Protein AF-E4Y2U8-F1 (afdb_monomer_lite)

Secondary structure (DSSP, 8-state):
----PPP--TT--EEEEEE-SSEEEEEEEEE---S-SEEEEEEEEETTTS-HHHHHHHTSTTEEEEEEE---TT--S---EEEEEEEEEEE--TTS-GGG-EEEEEEEEE-SSS--SS-TTEEEEEEEEEETT--TT--HHHHHHHHHT-EEEEE--BTTB-TTS-HHHHTTTT-----

Organism: Oikopleura dioica (NCBI:txid34765)

Foldseek 3Di:
DPPPDDDQPPLFQWAWDDDDQFKTKIKGKDFQQQPAQKWKKKWKFFCLQAPPLLQVLCVDPQKDKDKAADDDPPDPDDGKDKAWDPDKDWDDDPPDDNRGTIIMTIIMIRHPHSDDPVPNTIGMIMMMIGRPVGSPPDDPVSNVSRVRRIDMDMGHDDVQDDRPDDCVPRPVVPDPPDD

Sequence (179 aa):
MLYSEPSFGNRQMVKMKYMGSKSVMVQVATKAVRDALVYQQYWVISKNVCTAPGLLLFRDPGFSMSVLESREKGYTGEITNYNALNTMYYRNRKDEASKHRSITFGFTVDKVNPDTTANTKRDQYMAHLRFDQGFGDITMDQLWACIQGAKPVSILPSPGVSMDCDYSECIGEFVTVGW

pLDDT: mean 72.04, std 16.2, range [23.77, 93.0]

Radius of gyration: 16.5 Å; chains: 1; bounding box: 37×45×36 Å

Structure (mmCIF, N/CA/C/O backbone):
data_AF-E4Y2U8-F1
#
_entry.id   AF-E4Y2U8-F1
#
loop_
_atom_site.group_PDB
_atom_site.id
_atom_site.type_symbol
_atom_site.label_atom_id
_atom_site.label_alt_id
_atom_site.label_comp_id
_atom_site.label_asym_id
_atom_site.label_entity_id
_atom_site.label_seq_id
_atom_site.pdbx_PDB_ins_code
_atom_site.Cartn_x
_atom_site.Cartn_y
_atom_site.Cartn_z
_atom_site.occupancy
_atom_site.B_iso_or_equiv
_atom_site.auth_seq_id
_atom_site.auth_comp_id
_atom_site.auth_asym_id
_atom_site.auth_atom_id
_atom_site.pdbx_PDB_model_num
ATOM 1 N N . MET A 1 1 ? -13.615 23.420 -15.442 1.00 23.77 1 MET A N 1
ATOM 2 C CA . MET A 1 1 ? -14.662 22.390 -15.607 1.00 23.77 1 MET A CA 1
ATOM 3 C C . MET A 1 1 ? -14.423 21.333 -14.539 1.00 23.77 1 MET A C 1
ATOM 5 O O . MET A 1 1 ? -13.448 20.600 -14.633 1.00 23.77 1 MET A O 1
ATOM 9 N N . LEU A 1 2 ? -15.212 21.355 -13.461 1.00 26.28 2 LEU A N 1
ATOM 10 C CA . LEU A 1 2 ? -15.169 20.343 -12.403 1.00 26.28 2 LEU A CA 1
ATOM 11 C C . LEU A 1 2 ? -15.814 19.080 -12.973 1.00 26.28 2 LEU A C 1
ATOM 13 O O . LEU A 1 2 ? -17.036 18.998 -13.062 1.00 26.28 2 LEU A O 1
ATOM 17 N N . TYR A 1 3 ? -14.994 18.142 -13.442 1.00 26.92 3 TYR A N 1
ATOM 18 C CA . TYR A 1 3 ? -15.481 16.819 -13.807 1.00 26.92 3 TYR A CA 1
ATOM 19 C C . TYR A 1 3 ? -16.091 16.188 -12.555 1.00 26.92 3 TYR A C 1
ATOM 21 O O . TYR A 1 3 ? -15.415 16.046 -11.537 1.00 26.92 3 TYR A O 1
ATOM 29 N N . SER A 1 4 ? -17.379 15.853 -12.628 1.00 29.66 4 SER A N 1
ATOM 30 C CA . SER A 1 4 ? -18.070 15.038 -11.634 1.00 29.66 4 SER A CA 1
ATOM 31 C C . SER A 1 4 ? -17.275 13.747 -11.445 1.00 29.66 4 SER A C 1
ATOM 33 O O . SER A 1 4 ? -17.268 12.884 -12.325 1.00 29.66 4 SER A O 1
ATOM 35 N N . GLU A 1 5 ? -16.533 13.647 -10.345 1.00 32.72 5 GLU A N 1
ATOM 36 C CA . GLU A 1 5 ? -15.671 12.499 -10.106 1.00 32.72 5 GLU A CA 1
ATOM 37 C C . GLU A 1 5 ? -16.535 11.249 -9.862 1.00 32.72 5 GLU A C 1
ATOM 39 O O . GLU A 1 5 ? -17.345 11.254 -8.931 1.00 32.72 5 GLU A O 1
ATOM 44 N N . PRO A 1 6 ? -16.361 10.157 -10.628 1.00 33.00 6 PRO A N 1
ATOM 45 C CA . PRO A 1 6 ? -17.107 8.934 -10.387 1.00 33.00 6 PRO A CA 1
ATOM 46 C C . PRO A 1 6 ? -16.784 8.378 -8.992 1.00 33.00 6 PRO A C 1
ATOM 48 O O . PRO A 1 6 ? -15.643 8.421 -8.505 1.00 33.00 6 PRO A O 1
ATOM 51 N N . SER A 1 7 ? -17.830 7.883 -8.335 1.00 38.34 7 SER A N 1
ATOM 52 C CA . SER A 1 7 ? -17.761 7.079 -7.120 1.00 38.34 7 SER A CA 1
ATOM 53 C C . SER A 1 7 ? -16.933 5.809 -7.369 1.00 38.34 7 SER A C 1
ATOM 55 O O . SER A 1 7 ? -16.858 5.321 -8.496 1.00 38.34 7 SER A O 1
ATOM 57 N N . PHE A 1 8 ? -16.280 5.273 -6.328 1.00 42.44 8 PHE A N 1
ATOM 58 C CA . PHE A 1 8 ? -15.518 4.019 -6.415 1.00 42.44 8 PHE A CA 1
ATOM 59 C C . PHE A 1 8 ? -16.388 2.900 -7.010 1.00 42.44 8 PHE A C 1
ATOM 61 O O . PHE A 1 8 ? -17.258 2.355 -6.326 1.00 42.44 8 PHE A O 1
ATOM 68 N N . GLY A 1 9 ? -16.151 2.533 -8.272 1.00 41.22 9 GLY A N 1
ATOM 69 C CA . GLY A 1 9 ? -16.835 1.404 -8.898 1.00 41.22 9 GLY A CA 1
ATOM 70 C C . GLY A 1 9 ? -16.528 0.095 -8.163 1.00 41.22 9 GLY A C 1
ATOM 71 O O . GLY A 1 9 ? -15.502 -0.038 -7.502 1.00 41.22 9 GLY A O 1
ATOM 72 N N . ASN A 1 10 ? -17.380 -0.922 -8.306 1.00 44.44 10 ASN A N 1
ATOM 73 C CA . ASN A 1 10 ? -17.191 -2.237 -7.662 1.00 44.44 10 ASN A CA 1
ATOM 74 C C . ASN A 1 10 ? -15.903 -2.983 -8.072 1.00 44.44 10 ASN A C 1
ATOM 76 O O . ASN A 1 10 ? -15.612 -4.033 -7.511 1.00 44.44 10 ASN A O 1
ATOM 80 N N . ARG A 1 11 ? -15.140 -2.453 -9.037 1.00 51.50 11 ARG A N 1
ATOM 81 C CA . ARG A 1 11 ? -13.873 -3.012 -9.534 1.00 51.50 11 ARG A CA 1
ATOM 82 C C . ARG A 1 11 ? -12.654 -2.120 -9.284 1.00 51.50 11 ARG A C 1
ATOM 84 O O . ARG A 1 11 ? -11.543 -2.555 -9.551 1.00 51.50 11 ARG A O 1
ATOM 91 N N . GLN A 1 12 ? -12.840 -0.887 -8.812 1.00 62.81 12 GLN A N 1
ATOM 92 C CA . GLN A 1 12 ? -11.746 0.057 -8.587 1.00 62.81 12 GLN A CA 1
ATOM 93 C C . GLN A 1 12 ? -11.613 0.306 -7.088 1.00 62.81 12 GLN A C 1
ATOM 95 O O . GLN A 1 12 ? -12.503 0.881 -6.469 1.00 62.81 12 GLN A O 1
ATOM 100 N N . MET A 1 13 ? -10.505 -0.169 -6.517 1.00 75.38 13 MET A N 1
ATOM 101 C CA . MET A 1 13 ? -10.175 -0.038 -5.091 1.00 75.38 13 MET A CA 1
ATOM 102 C C . MET A 1 13 ? -9.253 1.154 -4.823 1.00 75.38 13 MET A C 1
ATOM 104 O O . MET A 1 13 ? -9.079 1.548 -3.678 1.00 75.38 13 MET A O 1
ATOM 108 N N . VAL A 1 14 ? -8.679 1.744 -5.874 1.00 80.88 14 VAL A N 1
ATOM 109 C CA . VAL A 1 14 ? -7.708 2.837 -5.791 1.00 80.88 14 VAL A CA 1
ATOM 110 C C . VAL A 1 14 ? -8.119 3.948 -6.752 1.00 80.88 14 VAL A C 1
ATOM 112 O O . VAL A 1 14 ? -8.468 3.689 -7.905 1.00 80.88 14 VAL A O 1
ATOM 115 N N . LYS A 1 15 ? -8.071 5.191 -6.277 1.00 84.06 15 LYS A N 1
ATOM 116 C CA . LYS A 1 15 ? -8.395 6.405 -7.027 1.00 84.06 15 LYS A CA 1
ATOM 117 C C . LYS A 1 15 ? -7.256 7.407 -6.901 1.00 84.06 15 LYS A C 1
ATOM 119 O O . LYS A 1 15 ? -6.881 7.777 -5.793 1.00 84.06 15 LYS A O 1
ATOM 124 N N . MET A 1 16 ? -6.723 7.869 -8.029 1.00 87.38 16 MET A N 1
ATOM 125 C CA . MET A 1 16 ? -5.675 8.887 -8.035 1.00 87.38 16 MET A CA 1
ATOM 126 C C . MET A 1 16 ? -6.247 10.218 -7.555 1.00 87.38 16 MET A C 1
ATOM 128 O O . MET A 1 16 ? -7.321 10.629 -7.995 1.00 87.38 16 MET A O 1
ATOM 132 N N . LYS A 1 17 ? -5.534 10.882 -6.648 1.00 88.75 17 LYS A N 1
ATOM 133 C CA . LYS A 1 17 ? -5.865 12.226 -6.161 1.00 88.75 17 LYS A CA 1
ATOM 134 C C . LYS A 1 17 ? -4.815 13.245 -6.567 1.00 88.75 17 LYS A C 1
ATOM 136 O O . LYS A 1 17 ? -5.157 14.380 -6.875 1.00 88.75 17 LYS A O 1
ATOM 141 N N . TYR A 1 18 ? -3.559 12.823 -6.622 1.00 88.81 18 TYR A N 1
ATOM 142 C CA . TYR A 1 18 ? -2.460 13.636 -7.112 1.00 88.81 18 TYR A CA 1
ATOM 143 C C . TYR A 1 18 ? -1.344 12.744 -7.651 1.00 88.81 18 TYR A C 1
ATOM 145 O O . TYR A 1 18 ? -1.100 11.661 -7.120 1.00 88.81 18 TYR A O 1
ATOM 153 N N . MET A 1 19 ? -0.649 13.220 -8.680 1.00 87.31 19 MET A N 1
ATOM 154 C CA . MET A 1 19 ? 0.557 12.594 -9.205 1.00 87.31 19 MET A CA 1
ATOM 155 C C . MET A 1 19 ? 1.528 13.690 -9.638 1.00 87.31 19 MET A C 1
ATOM 157 O O . MET A 1 19 ? 1.249 14.453 -10.560 1.00 87.31 19 MET A O 1
ATOM 161 N N . GLY A 1 20 ? 2.644 13.788 -8.923 1.00 87.81 20 GLY A N 1
ATOM 162 C CA . GLY A 1 20 ? 3.775 14.655 -9.231 1.00 87.81 20 GLY A CA 1
ATOM 163 C C . GLY A 1 20 ? 4.976 13.843 -9.708 1.00 87.81 20 GLY A C 1
ATOM 164 O O . GLY A 1 20 ? 4.884 12.637 -9.875 1.00 87.81 20 GLY A O 1
ATOM 165 N N . SER A 1 21 ? 6.130 14.487 -9.883 1.00 86.62 21 SER A N 1
ATOM 166 C CA . SER A 1 21 ? 7.360 13.848 -10.391 1.00 86.62 21 SER A CA 1
ATOM 167 C C . SER A 1 21 ? 8.069 12.907 -9.407 1.00 86.62 21 SER A C 1
ATOM 169 O O . SER A 1 21 ? 8.969 12.172 -9.807 1.00 86.62 21 SER A O 1
ATOM 171 N N . LYS A 1 22 ? 7.702 12.956 -8.121 1.00 91.62 22 LYS A N 1
ATOM 172 C CA . LYS A 1 22 ? 8.301 12.157 -7.034 1.00 91.62 22 LYS A CA 1
ATOM 173 C C . LYS A 1 22 ? 7.283 11.638 -6.024 1.00 91.62 22 LYS A C 1
ATOM 175 O O . LYS A 1 22 ? 7.652 11.017 -5.031 1.00 91.62 22 LYS A O 1
ATOM 180 N N . SER A 1 23 ? 6.006 11.940 -6.220 1.00 92.31 23 SER A N 1
ATOM 181 C CA . SER A 1 23 ? 4.975 11.576 -5.261 1.00 92.31 23 SER A CA 1
ATOM 182 C C . SER A 1 23 ? 3.654 11.285 -5.936 1.00 92.31 23 SER A C 1
ATOM 184 O O . SER A 1 23 ? 3.265 11.938 -6.904 1.00 92.31 23 SER A O 1
ATOM 186 N N . VAL A 1 24 ? 2.950 10.305 -5.389 1.00 92.25 24 VAL A N 1
ATOM 187 C CA . VAL A 1 24 ? 1.605 9.930 -5.797 1.00 92.25 24 VAL A CA 1
ATOM 188 C C . VAL A 1 24 ? 0.738 9.908 -4.553 1.00 92.25 24 VAL A C 1
ATOM 190 O O . VAL A 1 24 ? 1.099 9.312 -3.543 1.00 92.25 24 VAL A O 1
ATOM 193 N N . MET A 1 25 ? -0.413 10.562 -4.617 1.00 91.50 25 MET A N 1
ATOM 194 C CA . MET A 1 25 ? -1.426 10.481 -3.578 1.00 91.50 25 MET A CA 1
ATOM 195 C C . MET A 1 25 ? -2.659 9.797 -4.143 1.00 91.50 25 MET A C 1
ATOM 197 O O . MET A 1 25 ? -3.190 10.189 -5.188 1.00 91.50 25 MET A O 1
ATOM 201 N N . VAL A 1 26 ? -3.128 8.782 -3.434 1.00 89.50 26 VAL A N 1
ATOM 202 C CA . VAL A 1 26 ? -4.262 7.963 -3.842 1.00 89.50 26 VAL A CA 1
ATOM 203 C C . VAL A 1 26 ? -5.241 7.813 -2.697 1.00 89.50 26 VAL A C 1
ATOM 205 O O . VAL A 1 26 ? -4.851 7.688 -1.543 1.00 89.50 26 VAL A O 1
ATOM 208 N N . GLN A 1 27 ? -6.524 7.812 -3.024 1.00 85.81 27 GLN A N 1
ATOM 209 C CA . GLN A 1 27 ? -7.571 7.379 -2.116 1.00 85.81 27 GLN A CA 1
ATOM 210 C C . GLN A 1 27 ? -7.817 5.894 -2.354 1.00 85.81 27 GLN A C 1
ATOM 212 O O . GLN A 1 27 ? -7.978 5.467 -3.499 1.00 85.81 27 GLN A O 1
ATOM 217 N N . VAL A 1 28 ? -7.852 5.109 -1.288 1.00 81.38 28 VAL A N 1
ATOM 218 C CA . VAL A 1 28 ? -7.981 3.656 -1.354 1.00 81.38 28 VAL A CA 1
ATOM 219 C C . VAL A 1 28 ? -9.178 3.229 -0.535 1.00 81.38 28 VAL A C 1
ATOM 221 O O . VAL A 1 28 ? -9.408 3.732 0.561 1.00 81.38 28 VAL A O 1
ATOM 224 N N . ALA A 1 29 ? -9.954 2.317 -1.103 1.00 77.81 29 ALA A N 1
ATOM 225 C CA . ALA A 1 29 ? -11.101 1.706 -0.470 1.00 77.81 29 ALA A CA 1
ATOM 226 C C . ALA A 1 29 ? -10.836 0.211 -0.323 1.00 77.81 29 ALA A C 1
ATOM 228 O O . ALA A 1 29 ? -10.500 -0.453 -1.301 1.00 77.81 29 ALA A O 1
ATOM 229 N N . THR A 1 30 ? -11.013 -0.332 0.876 1.00 73.88 30 THR A N 1
ATOM 230 C CA . THR A 1 30 ? -10.831 -1.761 1.163 1.00 73.88 30 THR A CA 1
ATOM 231 C C . THR A 1 30 ? -12.075 -2.339 1.804 1.00 73.88 30 THR A C 1
ATOM 233 O O . THR A 1 30 ? -13.000 -1.602 2.134 1.00 73.88 30 THR A O 1
ATOM 236 N N . LYS A 1 31 ? -12.159 -3.665 1.951 1.00 72.56 31 LYS A N 1
ATOM 237 C CA . LYS A 1 31 ? -13.255 -4.261 2.726 1.00 72.56 31 LYS A CA 1
ATOM 238 C C . LYS A 1 31 ? -13.190 -3.717 4.158 1.00 72.56 31 LYS A C 1
ATOM 240 O O . LYS A 1 31 ? -12.093 -3.641 4.705 1.00 72.56 31 LYS A O 1
ATOM 245 N N . ALA A 1 32 ? -14.334 -3.328 4.722 1.00 71.00 32 ALA A N 1
ATOM 246 C CA . ALA A 1 32 ? -14.388 -2.840 6.098 1.00 71.00 32 ALA A CA 1
ATOM 247 C C . ALA A 1 32 ? -13.960 -3.935 7.083 1.00 71.00 32 ALA A C 1
ATOM 249 O O . ALA A 1 32 ? -14.463 -5.064 7.016 1.00 71.00 32 ALA A O 1
ATOM 250 N N . VAL A 1 33 ? -13.061 -3.584 7.999 1.00 71.44 33 VAL A N 1
ATOM 251 C CA . VAL A 1 33 ? -12.695 -4.407 9.1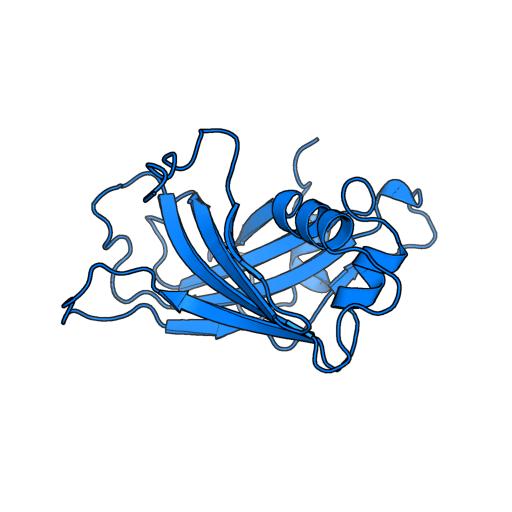54 1.00 71.44 33 VAL A CA 1
ATOM 252 C C . VAL A 1 33 ? -13.587 -4.005 10.324 1.00 71.44 33 VAL A C 1
ATOM 254 O O . VAL A 1 33 ? -13.372 -2.959 10.927 1.00 71.44 33 VAL A O 1
ATOM 257 N N . ARG A 1 34 ? -14.617 -4.815 10.602 1.00 67.94 34 ARG A N 1
ATOM 258 C CA . ARG A 1 34 ? -15.676 -4.489 11.576 1.00 67.94 34 ARG A CA 1
ATOM 259 C C . ARG A 1 34 ? -15.404 -4.994 12.989 1.00 67.94 34 ARG A C 1
ATOM 261 O O . ARG A 1 34 ? -15.819 -4.358 13.947 1.00 67.94 34 ARG A O 1
ATOM 268 N N . ASP A 1 35 ? -14.721 -6.127 13.101 1.00 71.19 35 ASP A N 1
ATOM 269 C CA . ASP A 1 35 ? -14.617 -6.870 14.363 1.00 71.19 35 ASP A CA 1
ATOM 270 C C . ASP A 1 35 ? -13.233 -6.727 15.019 1.00 71.19 35 ASP A C 1
ATOM 272 O O . ASP A 1 35 ? -12.933 -7.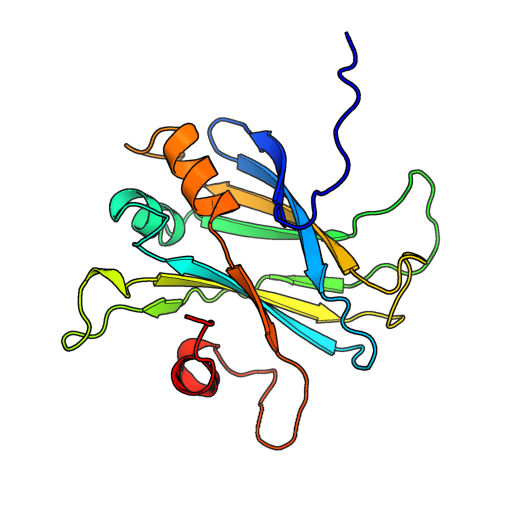409 15.995 1.00 71.19 35 ASP A O 1
ATOM 276 N N . ALA A 1 36 ? -12.372 -5.852 14.484 1.00 71.75 36 ALA A N 1
ATOM 277 C CA . ALA A 1 36 ? -11.033 -5.610 15.009 1.00 71.75 36 ALA A CA 1
ATOM 278 C C . ALA A 1 36 ? -10.689 -4.116 14.987 1.00 71.75 36 ALA A C 1
ATOM 280 O O . ALA A 1 36 ? -10.780 -3.460 13.948 1.00 71.75 36 ALA A O 1
ATOM 281 N N . LEU A 1 37 ? -10.266 -3.599 16.142 1.00 75.94 37 LEU A N 1
ATOM 282 C CA . LEU A 1 37 ? -9.735 -2.240 16.281 1.00 75.94 37 LEU A CA 1
ATOM 283 C C . LEU A 1 37 ? -8.289 -2.149 15.789 1.00 75.94 37 LEU A C 1
ATOM 285 O O . LEU A 1 37 ? -7.904 -1.149 15.192 1.00 75.94 37 LEU A O 1
ATOM 289 N N . VAL A 1 38 ? -7.524 -3.227 15.968 1.00 79.00 38 VAL A N 1
ATOM 290 C CA . VAL A 1 38 ? -6.132 -3.325 15.532 1.00 79.00 38 VAL A CA 1
ATOM 291 C C . VAL A 1 38 ? -6.017 -4.367 14.429 1.00 79.00 38 VAL A C 1
ATOM 293 O O . VAL A 1 38 ? -6.453 -5.505 14.601 1.00 79.00 38 VAL A O 1
ATOM 296 N N . TYR A 1 39 ? -5.440 -3.994 13.290 1.00 77.69 39 TYR A N 1
ATOM 297 C CA . TYR A 1 39 ? -5.168 -4.910 12.181 1.00 77.69 39 TYR A CA 1
ATOM 298 C C . TYR A 1 39 ? -3.989 -4.425 11.332 1.00 77.69 39 TYR A C 1
ATOM 300 O O . TYR A 1 39 ? -3.527 -3.294 11.457 1.00 77.69 39 TYR A O 1
ATOM 308 N N . GLN A 1 40 ? -3.494 -5.284 10.446 1.00 79.56 40 GLN A N 1
ATOM 309 C CA . GLN A 1 40 ? -2.478 -4.925 9.458 1.00 79.56 40 GLN A CA 1
ATOM 310 C C . GLN A 1 40 ? -3.091 -4.887 8.065 1.00 79.56 40 GLN A C 1
ATOM 312 O O . GLN A 1 40 ? -3.976 -5.681 7.731 1.00 79.56 40 GLN A O 1
ATOM 317 N N . GLN A 1 41 ? -2.584 -3.993 7.225 1.00 79.75 41 GLN A N 1
ATOM 318 C CA . GLN A 1 41 ? -2.989 -3.886 5.837 1.00 79.75 41 GLN A CA 1
ATOM 319 C C . GLN A 1 41 ? -1.779 -3.835 4.914 1.00 79.75 41 GLN A C 1
ATOM 321 O O . GLN A 1 41 ? -0.844 -3.071 5.132 1.00 79.75 41 GLN A O 1
ATOM 326 N N . TYR A 1 42 ? -1.821 -4.639 3.858 1.00 80.31 42 TYR A N 1
ATOM 327 C CA . TYR A 1 42 ? -0.733 -4.806 2.906 1.00 80.31 42 TYR A CA 1
ATOM 328 C C . TYR A 1 42 ? -1.198 -4.566 1.480 1.00 80.31 42 TYR A C 1
ATOM 330 O O . TYR A 1 42 ? -2.320 -4.901 1.102 1.00 80.31 42 TYR A O 1
ATOM 338 N N . TRP A 1 43 ? -0.301 -4.016 0.676 1.00 83.94 43 TRP A N 1
ATOM 339 C CA . TRP A 1 43 ? -0.445 -3.845 -0.757 1.00 83.94 43 TRP A CA 1
ATOM 340 C C . TRP A 1 43 ? 0.414 -4.877 -1.449 1.00 83.94 43 TRP A C 1
ATOM 342 O O . TRP A 1 43 ? 1.634 -4.814 -1.356 1.00 83.94 43 TRP A O 1
ATOM 352 N N . VAL A 1 44 ? -0.216 -5.813 -2.155 1.00 82.12 44 VAL A N 1
ATOM 353 C CA . VAL A 1 44 ? 0.505 -6.809 -2.947 1.00 82.12 44 VAL A CA 1
ATOM 354 C C . VAL A 1 44 ? 0.490 -6.375 -4.406 1.00 82.12 44 VAL A C 1
ATOM 356 O O . VAL A 1 44 ? -0.562 -6.364 -5.049 1.00 82.12 44 VAL A O 1
ATOM 359 N N . ILE A 1 45 ? 1.662 -6.039 -4.941 1.00 85.19 45 ILE A N 1
ATOM 360 C CA . ILE A 1 45 ? 1.851 -5.661 -6.344 1.00 85.19 45 ILE A CA 1
ATOM 361 C C . ILE A 1 45 ? 2.603 -6.790 -7.041 1.00 85.19 45 ILE A C 1
ATOM 363 O O . ILE A 1 45 ? 3.748 -7.085 -6.709 1.00 85.19 45 ILE A O 1
ATOM 367 N N . SER A 1 46 ? 1.958 -7.442 -8.008 1.00 80.88 46 SER A N 1
ATOM 368 C CA . SER A 1 46 ? 2.535 -8.589 -8.724 1.00 80.88 46 SER A CA 1
ATOM 369 C C . SER A 1 46 ? 3.134 -8.200 -10.074 1.00 80.88 46 SER A C 1
ATOM 371 O O . SER A 1 46 ? 2.679 -7.251 -10.716 1.00 80.88 46 SER A O 1
ATOM 373 N N . LYS A 1 47 ? 4.088 -9.004 -10.559 1.00 78.25 47 LYS A N 1
ATOM 374 C CA . LYS A 1 47 ? 4.714 -8.836 -11.877 1.00 78.25 47 LYS A CA 1
ATOM 375 C C . LYS A 1 47 ? 3.714 -8.950 -13.037 1.00 78.25 47 LYS A C 1
ATOM 377 O O . LYS A 1 47 ? 3.961 -8.455 -14.131 1.00 78.25 47 LYS A O 1
ATOM 382 N N . ASN A 1 48 ? 2.582 -9.618 -12.809 1.00 75.50 48 ASN A N 1
ATOM 383 C CA . ASN A 1 48 ? 1.521 -9.742 -13.810 1.00 75.50 48 ASN A CA 1
ATOM 384 C C . ASN A 1 48 ? 0.867 -8.402 -14.148 1.00 75.50 48 ASN A C 1
ATOM 386 O O . ASN A 1 48 ? 0.359 -8.247 -15.252 1.00 75.50 48 ASN A O 1
ATOM 390 N N . VAL A 1 49 ? 0.863 -7.459 -13.202 1.00 76.19 49 VAL A N 1
ATOM 391 C CA . VAL A 1 49 ? 0.225 -6.145 -13.374 1.00 76.19 49 VAL A CA 1
ATOM 392 C C . VAL A 1 49 ? 1.254 -5.014 -13.394 1.00 76.19 49 VAL A C 1
ATOM 394 O O . VAL A 1 49 ? 1.032 -3.985 -14.020 1.00 76.19 49 VAL A O 1
ATOM 397 N N . CYS A 1 50 ? 2.408 -5.225 -12.761 1.00 82.69 50 CYS A N 1
ATOM 398 C CA . CYS A 1 50 ? 3.509 -4.278 -12.705 1.00 82.69 50 CYS A CA 1
ATOM 399 C C . CYS A 1 50 ? 4.748 -4.866 -13.381 1.00 82.69 50 CYS A C 1
ATOM 401 O O . CYS A 1 50 ? 5.176 -5.969 -13.055 1.00 82.69 50 CYS A O 1
ATOM 403 N N . THR A 1 51 ? 5.361 -4.150 -14.321 1.00 82.12 51 THR A N 1
ATOM 404 C CA . THR A 1 51 ? 6.575 -4.645 -14.988 1.00 82.12 51 THR A CA 1
ATOM 405 C C . THR A 1 51 ? 7.720 -4.833 -13.982 1.00 82.12 51 THR A C 1
ATOM 407 O O . THR A 1 51 ? 7.702 -4.285 -12.881 1.00 82.12 51 THR A O 1
ATOM 410 N N . ALA A 1 52 ? 8.752 -5.605 -14.344 1.00 81.00 52 ALA A N 1
ATOM 411 C CA . ALA A 1 52 ? 9.904 -5.790 -13.458 1.00 81.00 52 ALA A CA 1
ATOM 412 C C . ALA A 1 52 ? 10.575 -4.456 -13.045 1.00 81.00 52 ALA A C 1
ATOM 414 O O . ALA A 1 52 ? 10.827 -4.305 -11.851 1.00 81.00 52 ALA A O 1
ATOM 415 N N . PRO A 1 53 ? 10.790 -3.474 -13.948 1.00 83.94 53 PRO A N 1
ATOM 416 C CA . PRO A 1 53 ? 11.241 -2.136 -13.555 1.00 83.94 53 PRO A CA 1
ATOM 417 C C . PRO A 1 53 ? 10.295 -1.437 -12.570 1.00 83.94 53 PRO A C 1
ATOM 419 O O . PRO A 1 53 ? 10.754 -0.844 -11.600 1.00 83.94 53 PRO A O 1
ATOM 422 N N . GLY A 1 54 ? 8.978 -1.573 -12.757 1.00 86.50 54 GLY A N 1
ATOM 423 C CA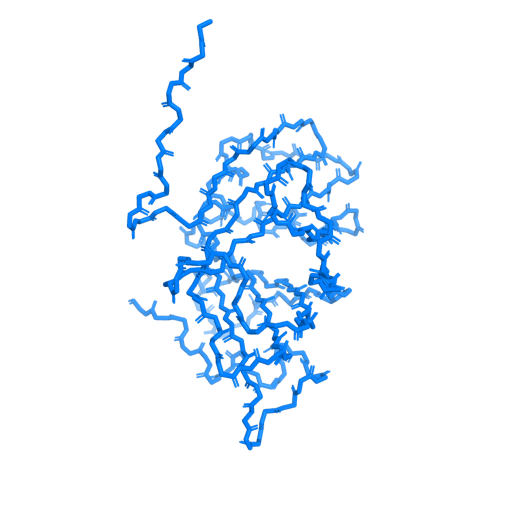 . GLY A 1 54 ? 7.994 -1.017 -11.829 1.00 86.50 54 GLY A CA 1
ATOM 424 C C . GLY A 1 54 ? 8.080 -1.635 -10.433 1.00 86.50 54 GLY A C 1
ATOM 425 O O . GLY A 1 54 ? 8.052 -0.914 -9.444 1.00 86.50 54 GLY A O 1
ATOM 426 N N . LEU A 1 55 ? 8.266 -2.956 -10.328 1.00 85.12 55 LEU A N 1
ATOM 427 C CA . LEU A 1 55 ? 8.477 -3.613 -9.033 1.00 85.12 55 LEU A CA 1
ATOM 428 C C . LEU A 1 55 ? 9.772 -3.153 -8.353 1.00 85.12 55 LEU A C 1
ATOM 430 O O . LEU A 1 55 ? 9.807 -3.040 -7.130 1.00 85.12 55 LEU A O 1
ATOM 434 N N . LEU A 1 56 ? 10.833 -2.911 -9.130 1.00 85.50 56 LEU A N 1
ATOM 435 C CA . LEU A 1 56 ? 12.106 -2.417 -8.604 1.00 85.50 56 LEU A CA 1
ATOM 436 C C . LEU A 1 56 ? 11.995 -0.993 -8.066 1.00 85.50 56 LEU A C 1
ATOM 438 O O . LEU A 1 56 ? 12.651 -0.703 -7.073 1.00 85.50 56 LEU A O 1
ATOM 442 N N . LEU A 1 57 ? 11.142 -0.147 -8.651 1.00 88.88 57 LEU A N 1
ATOM 443 C CA . LEU A 1 57 ? 10.924 1.211 -8.156 1.00 88.88 57 LEU A CA 1
ATOM 444 C C . LEU A 1 57 ? 10.461 1.216 -6.694 1.00 88.88 57 LEU A C 1
ATOM 446 O O . LEU A 1 57 ? 10.942 2.005 -5.890 1.00 88.88 57 LEU A O 1
ATOM 450 N N . PHE A 1 58 ? 9.560 0.307 -6.328 1.00 88.06 58 PHE A N 1
ATOM 451 C CA . PHE A 1 58 ? 9.112 0.191 -4.944 1.00 88.06 58 PHE A CA 1
ATOM 452 C C . PHE A 1 58 ? 10.214 -0.351 -4.019 1.00 88.06 58 PHE A C 1
ATOM 454 O O . PHE A 1 58 ? 10.142 -0.141 -2.825 1.00 88.06 58 PHE A O 1
ATOM 461 N N . ARG A 1 59 ? 11.260 -1.012 -4.530 1.00 85.19 59 ARG A N 1
ATOM 462 C CA . ARG A 1 59 ? 12.402 -1.464 -3.709 1.00 85.19 59 ARG A CA 1
ATOM 463 C C . ARG A 1 59 ? 13.453 -0.380 -3.481 1.00 85.19 59 ARG A C 1
ATOM 465 O O . ARG A 1 59 ? 14.446 -0.658 -2.808 1.00 85.19 59 ARG A O 1
ATOM 472 N N . ASP A 1 60 ? 13.293 0.790 -4.092 1.00 85.50 60 ASP A N 1
ATOM 473 C CA . ASP A 1 60 ? 14.249 1.878 -3.948 1.00 85.50 60 ASP A CA 1
ATOM 474 C C . ASP A 1 60 ? 14.326 2.326 -2.476 1.00 85.50 60 ASP A C 1
ATOM 476 O O . ASP A 1 60 ? 13.284 2.493 -1.844 1.00 85.50 60 ASP A O 1
ATOM 480 N N . PRO A 1 61 ? 15.522 2.554 -1.903 1.00 84.62 61 PRO A N 1
ATOM 481 C CA . PRO A 1 61 ? 15.649 3.052 -0.531 1.00 84.62 61 PRO A CA 1
ATOM 482 C C . PRO A 1 61 ? 14.976 4.412 -0.289 1.00 84.62 61 PRO A C 1
ATOM 484 O O . PRO A 1 61 ? 14.691 4.758 0.853 1.00 84.62 61 PRO A O 1
ATOM 487 N N . GLY A 1 62 ? 14.741 5.192 -1.347 1.00 87.75 62 GLY A N 1
ATOM 488 C CA . GLY A 1 62 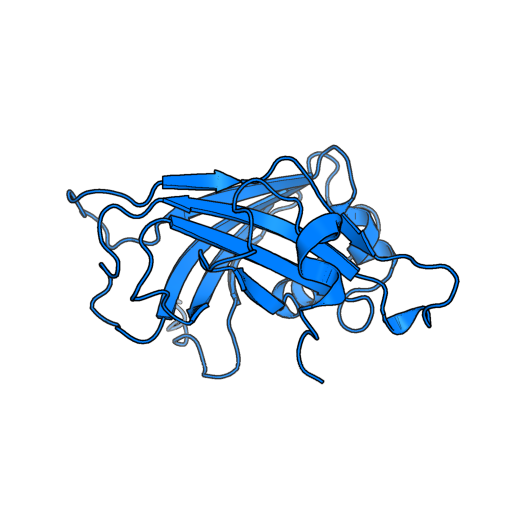? 13.990 6.443 -1.321 1.00 87.75 62 GLY A CA 1
ATOM 489 C C . GLY A 1 62 ? 12.478 6.270 -1.483 1.00 87.75 62 GLY A C 1
ATOM 490 O O . GLY A 1 62 ? 11.766 7.276 -1.569 1.00 87.75 62 GLY A O 1
ATOM 491 N N . PHE A 1 63 ? 11.970 5.035 -1.563 1.00 90.19 63 PHE A N 1
ATOM 492 C CA . PHE A 1 63 ? 10.540 4.763 -1.511 1.00 90.19 63 PHE A CA 1
ATOM 493 C C . PHE A 1 63 ? 10.028 4.814 -0.069 1.00 90.19 63 PHE A C 1
ATOM 495 O O . PHE A 1 63 ? 10.573 4.187 0.836 1.00 90.19 63 PHE A O 1
ATOM 502 N N . SER A 1 64 ? 8.926 5.527 0.140 1.00 89.94 64 SER A N 1
ATOM 503 C CA . SER A 1 64 ? 8.182 5.493 1.397 1.00 89.94 64 SER A CA 1
ATOM 504 C C . SER A 1 64 ? 6.683 5.589 1.155 1.00 89.94 64 SER A C 1
ATOM 506 O O . SER A 1 64 ? 6.215 6.183 0.179 1.00 89.94 64 SER A O 1
ATOM 508 N N . MET A 1 65 ? 5.924 5.008 2.081 1.00 89.19 65 MET A N 1
ATOM 509 C CA . MET A 1 65 ? 4.476 5.130 2.136 1.00 89.19 65 MET A CA 1
ATOM 510 C C . MET A 1 65 ? 4.074 5.808 3.442 1.00 89.19 65 MET A C 1
ATOM 512 O O . MET A 1 65 ? 4.584 5.488 4.511 1.00 89.19 65 MET A O 1
ATOM 516 N N . SER A 1 66 ? 3.116 6.719 3.363 1.00 87.88 66 SER A N 1
ATOM 517 C CA . SER A 1 66 ? 2.416 7.258 4.525 1.00 87.88 66 SER A CA 1
ATOM 518 C C . SER A 1 66 ? 0.920 7.113 4.306 1.00 87.88 66 SER A C 1
ATOM 520 O O . SER A 1 66 ? 0.438 7.283 3.186 1.00 87.88 66 SER A O 1
ATOM 522 N N . VAL A 1 67 ? 0.184 6.795 5.365 1.00 85.44 67 VAL A N 1
ATOM 523 C CA . VAL A 1 67 ? -1.265 6.605 5.303 1.00 85.44 67 VAL A CA 1
ATOM 524 C C . VAL A 1 67 ? -1.937 7.650 6.176 1.00 85.44 67 VAL A C 1
ATOM 526 O O . VAL A 1 67 ? -1.477 7.950 7.273 1.00 85.44 67 VAL A O 1
ATOM 529 N N . LEU A 1 68 ? -3.000 8.240 5.649 1.00 78.56 68 LEU A N 1
ATOM 530 C CA . LEU A 1 68 ? -3.776 9.290 6.287 1.00 78.56 68 LEU A CA 1
ATOM 531 C C . LEU A 1 68 ? -5.246 8.879 6.277 1.00 78.56 68 LEU A C 1
ATOM 533 O O . LEU A 1 68 ? -5.735 8.282 5.314 1.00 78.56 68 LEU A O 1
ATOM 537 N N . GLU A 1 69 ? -5.974 9.238 7.326 1.00 74.81 69 GLU A N 1
ATOM 538 C CA . GLU A 1 69 ? -7.415 9.020 7.359 1.00 74.81 69 GLU A CA 1
ATOM 539 C C . GLU A 1 69 ? -8.125 9.892 6.310 1.00 74.81 69 GLU A C 1
ATOM 541 O O . GLU A 1 69 ? -7.779 11.058 6.109 1.00 74.81 69 GLU A O 1
ATOM 546 N N . SER A 1 70 ? -9.132 9.338 5.628 1.00 69.38 70 SER A N 1
ATOM 547 C CA . SER A 1 70 ? -9.992 10.118 4.735 1.00 69.38 70 SER A CA 1
ATOM 548 C C . SER A 1 70 ? -11.219 10.594 5.514 1.00 69.38 70 SER A C 1
ATOM 550 O O . SER A 1 70 ? -12.043 9.780 5.927 1.00 69.38 70 SER A O 1
ATOM 552 N N . ARG A 1 71 ? -11.336 11.908 5.739 1.00 67.00 71 ARG A N 1
ATOM 553 C CA . ARG A 1 71 ? -12.447 12.523 6.484 1.00 67.00 71 ARG A CA 1
ATOM 554 C C . ARG A 1 71 ? -13.075 13.684 5.734 1.00 67.00 71 ARG A C 1
ATOM 556 O O . ARG A 1 71 ? -12.438 14.334 4.904 1.00 67.00 71 ARG A O 1
ATOM 563 N N . GLU A 1 72 ? -14.329 13.958 6.075 1.00 64.75 72 GLU A N 1
ATOM 564 C CA . GLU A 1 72 ? -15.009 15.175 5.653 1.00 64.75 72 GLU A CA 1
ATOM 565 C C . GLU A 1 72 ? -14.356 16.410 6.285 1.00 64.75 72 GLU A C 1
ATOM 567 O O . GLU A 1 72 ? -13.795 16.373 7.385 1.00 64.75 72 GLU A O 1
ATOM 572 N N . LYS A 1 73 ? -14.427 17.532 5.569 1.00 62.38 73 LYS A N 1
ATOM 573 C CA . LYS A 1 73 ? -13.881 18.806 6.034 1.00 62.38 73 LYS A CA 1
ATOM 574 C C . LYS A 1 73 ? -14.578 19.226 7.335 1.00 62.38 73 LYS A C 1
ATOM 576 O O . LYS A 1 73 ? -15.793 19.374 7.351 1.00 62.38 73 LYS A O 1
ATOM 581 N N . GLY A 1 74 ? -13.797 19.493 8.383 1.00 64.75 74 GLY A N 1
ATOM 582 C CA . GLY A 1 74 ? -14.313 19.946 9.681 1.00 64.75 74 GLY A CA 1
ATOM 583 C C . GLY A 1 74 ? -14.602 18.831 10.688 1.00 64.75 74 GLY A C 1
ATOM 584 O O . GLY A 1 74 ? -15.175 19.117 11.733 1.00 64.75 74 GLY A O 1
ATOM 585 N N . TYR A 1 75 ? -14.206 17.584 10.409 1.00 67.94 75 TYR A N 1
ATOM 586 C CA . TYR A 1 75 ? -14.263 16.502 11.393 1.00 67.94 75 TYR A CA 1
ATOM 587 C C . TYR A 1 75 ? -13.388 16.816 12.621 1.00 67.94 75 TYR A C 1
ATOM 589 O O . TYR A 1 75 ? -12.208 17.132 12.480 1.00 67.94 75 TYR A O 1
ATOM 597 N N . THR A 1 76 ? -13.975 16.717 13.815 1.00 71.81 76 THR A N 1
ATOM 598 C CA . THR A 1 76 ? -13.325 16.978 15.115 1.00 71.81 76 THR A CA 1
ATOM 599 C C . THR A 1 76 ? -13.283 15.752 16.030 1.00 71.81 76 THR A C 1
ATOM 601 O O . THR A 1 76 ? -12.879 15.867 17.184 1.00 71.81 76 THR A O 1
ATOM 604 N N . GLY A 1 77 ? -13.735 14.592 15.544 1.00 68.50 77 GLY A N 1
ATOM 605 C CA . GLY A 1 77 ? -13.713 13.347 16.308 1.00 68.50 77 GLY A CA 1
ATOM 606 C C . GLY A 1 77 ? -12.330 12.696 16.346 1.00 68.50 77 GLY A C 1
ATOM 607 O O . GLY A 1 77 ? -11.363 13.193 15.769 1.00 68.50 77 GLY A O 1
ATOM 608 N N . GLU A 1 78 ? -12.251 11.547 17.011 1.00 66.31 78 GLU A N 1
ATOM 609 C CA . GLU A 1 78 ? -11.026 10.750 17.104 1.00 66.31 78 GLU A CA 1
ATOM 610 C C . GLU A 1 78 ? -10.594 10.217 15.730 1.00 66.31 78 GLU A C 1
ATOM 612 O O . GLU A 1 78 ? -11.432 9.890 14.880 1.00 66.31 78 GLU A O 1
ATOM 617 N N . ILE A 1 79 ? -9.278 10.151 15.522 1.00 67.50 79 ILE A N 1
ATOM 618 C CA . ILE A 1 79 ? -8.635 9.814 14.248 1.00 67.50 79 ILE A CA 1
ATOM 619 C C . ILE A 1 79 ? -8.012 8.423 14.362 1.00 67.50 79 ILE A C 1
ATOM 621 O O . ILE A 1 79 ? -7.428 8.077 15.387 1.00 67.50 79 ILE A O 1
ATOM 625 N N . THR A 1 80 ? -8.118 7.632 13.297 1.00 71.00 80 THR A N 1
ATOM 626 C CA . THR A 1 80 ? -7.406 6.353 13.190 1.00 71.00 80 THR A CA 1
ATOM 627 C C . THR A 1 80 ? -5.897 6.580 13.106 1.00 71.00 80 THR A C 1
ATOM 629 O O . THR A 1 80 ? -5.423 7.315 12.235 1.00 71.00 80 THR A O 1
ATOM 632 N N . ASN A 1 81 ? -5.135 5.894 13.956 1.00 69.25 81 ASN A N 1
ATOM 633 C CA . ASN A 1 81 ? -3.681 5.910 13.888 1.00 69.25 81 ASN A CA 1
ATOM 634 C C . ASN A 1 81 ? -3.212 4.890 12.848 1.00 69.25 81 ASN A C 1
ATOM 636 O O . ASN A 1 81 ? -3.449 3.687 12.974 1.00 69.25 81 ASN A O 1
ATOM 640 N N . TYR A 1 82 ? -2.533 5.381 11.814 1.00 77.81 82 TYR A N 1
ATOM 641 C CA . TYR A 1 82 ? -1.892 4.549 10.804 1.00 77.81 82 TYR A CA 1
ATOM 642 C C . TYR A 1 82 ? -0.380 4.633 10.964 1.00 77.81 82 TYR A C 1
ATOM 644 O O . TYR A 1 82 ? 0.181 5.726 10.898 1.00 77.81 82 TYR A O 1
ATOM 652 N N . ASN A 1 83 ? 0.285 3.488 11.094 1.00 79.19 83 ASN A N 1
ATOM 653 C CA . ASN A 1 83 ? 1.743 3.426 11.137 1.00 79.19 83 ASN A CA 1
ATOM 654 C C . ASN A 1 83 ? 2.245 2.587 9.966 1.00 79.19 83 ASN A C 1
ATOM 656 O O . ASN A 1 83 ? 2.023 1.378 9.908 1.00 79.19 83 ASN A O 1
ATOM 660 N N . ALA A 1 84 ? 2.910 3.233 9.008 1.00 76.62 84 ALA A N 1
ATOM 661 C CA . ALA A 1 84 ? 3.541 2.523 7.903 1.00 76.62 84 ALA A CA 1
ATOM 662 C C . ALA A 1 84 ? 4.613 1.561 8.431 1.00 76.62 84 ALA A C 1
ATOM 664 O O . ALA A 1 84 ? 5.393 1.911 9.315 1.00 76.62 84 ALA A O 1
ATOM 665 N N . LEU A 1 85 ? 4.643 0.346 7.887 1.00 76.38 85 LEU A N 1
ATOM 666 C CA . LEU A 1 85 ? 5.694 -0.611 8.196 1.00 76.38 85 LEU A CA 1
ATOM 667 C C . LEU A 1 85 ? 6.972 -0.186 7.474 1.00 76.38 85 LEU A C 1
ATOM 669 O O . LEU A 1 85 ? 6.953 0.129 6.285 1.00 76.38 85 LEU A O 1
ATOM 673 N N . ASN A 1 86 ? 8.093 -0.227 8.189 1.00 68.50 86 ASN A N 1
ATOM 674 C CA . ASN A 1 86 ? 9.407 0.102 7.631 1.00 68.50 86 ASN A CA 1
ATOM 675 C C . ASN A 1 86 ? 9.989 -1.032 6.771 1.00 68.50 86 ASN A C 1
ATOM 677 O O . ASN A 1 86 ? 11.077 -0.894 6.214 1.00 68.50 86 ASN A O 1
ATOM 681 N N . THR A 1 87 ? 9.297 -2.168 6.687 1.00 67.56 87 THR A N 1
ATOM 682 C CA . THR A 1 87 ? 9.743 -3.353 5.962 1.00 67.56 87 THR A CA 1
ATOM 683 C C . THR A 1 87 ? 8.948 -3.545 4.680 1.00 67.56 87 THR A C 1
ATOM 685 O O . THR A 1 87 ? 7.728 -3.378 4.614 1.00 67.56 87 THR A O 1
ATOM 688 N N . MET A 1 88 ? 9.678 -3.923 3.636 1.00 73.94 88 MET A N 1
ATOM 689 C CA . MET A 1 88 ? 9.128 -4.298 2.347 1.00 73.94 88 MET A CA 1
ATOM 690 C C . MET A 1 88 ? 9.535 -5.721 2.037 1.00 73.94 88 MET A C 1
ATOM 692 O O . MET A 1 88 ? 10.717 -6.064 2.081 1.00 73.94 88 MET A O 1
ATOM 696 N N . TYR A 1 89 ? 8.566 -6.534 1.649 1.00 74.00 89 TYR A N 1
ATOM 697 C CA . TYR A 1 89 ? 8.819 -7.898 1.245 1.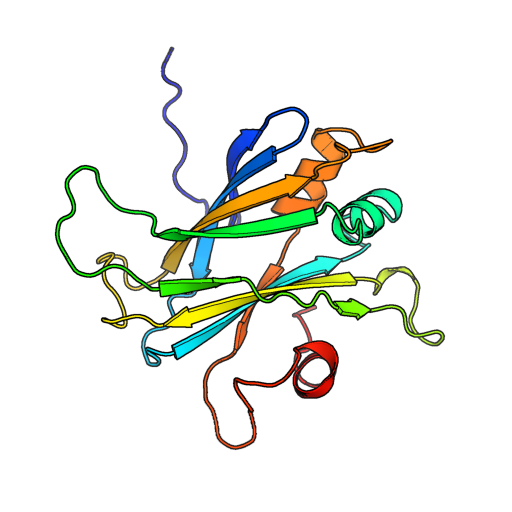00 74.00 89 TYR A CA 1
ATOM 698 C C . TYR A 1 89 ? 8.846 -8.022 -0.273 1.00 74.00 89 TYR A C 1
ATOM 700 O O . TYR A 1 89 ? 7.907 -7.635 -0.965 1.00 74.00 89 TYR A O 1
ATOM 708 N N . TYR A 1 90 ? 9.910 -8.624 -0.796 1.00 71.25 90 TYR A N 1
ATOM 709 C CA . TYR A 1 90 ? 10.023 -8.952 -2.210 1.00 71.25 90 TYR A CA 1
ATOM 710 C C . TYR A 1 90 ? 10.013 -10.470 -2.408 1.00 71.25 90 TYR A C 1
ATOM 712 O O . TYR A 1 90 ? 10.978 -11.161 -2.076 1.00 71.25 90 TYR A O 1
ATOM 720 N N . ARG A 1 91 ? 8.932 -10.995 -2.994 1.00 71.56 91 ARG A N 1
ATOM 721 C CA . ARG A 1 91 ? 8.800 -12.420 -3.315 1.00 71.56 91 ARG A CA 1
ATOM 722 C C . ARG A 1 91 ? 9.572 -12.727 -4.591 1.00 71.56 91 ARG A C 1
ATOM 724 O O . ARG A 1 91 ? 9.196 -12.299 -5.683 1.00 71.56 91 ARG A O 1
ATOM 731 N N . ASN A 1 92 ? 10.656 -13.481 -4.454 1.00 67.69 92 ASN A N 1
ATOM 732 C CA . ASN A 1 92 ? 11.474 -13.929 -5.577 1.00 67.69 92 ASN A CA 1
ATOM 733 C C . ASN A 1 92 ? 12.115 -15.285 -5.270 1.00 67.69 92 ASN A C 1
ATOM 735 O O . ASN A 1 92 ? 13.336 -15.386 -5.128 1.00 67.69 92 ASN A O 1
ATOM 739 N N . ARG A 1 93 ? 11.280 -16.321 -5.128 1.00 67.06 93 ARG A N 1
ATOM 740 C CA . ARG A 1 93 ? 11.765 -17.689 -4.927 1.00 67.06 93 ARG A CA 1
ATOM 741 C C . ARG A 1 93 ? 12.291 -18.261 -6.250 1.00 67.06 93 ARG A C 1
ATOM 743 O O . ARG A 1 93 ? 11.763 -17.954 -7.319 1.00 67.06 93 ARG A O 1
ATOM 750 N N . LYS A 1 94 ? 13.378 -19.039 -6.190 1.00 58.69 94 LYS A N 1
ATOM 751 C CA . LYS A 1 94 ? 14.079 -19.564 -7.384 1.00 58.69 94 LYS A CA 1
ATOM 752 C C . LYS A 1 94 ? 13.260 -20.616 -8.144 1.00 58.69 94 LYS A C 1
ATOM 754 O O . LYS A 1 94 ? 13.475 -20.796 -9.336 1.00 58.69 94 LYS A O 1
ATOM 759 N N . ASP A 1 95 ? 12.353 -21.284 -7.447 1.00 66.00 95 ASP A N 1
ATOM 760 C CA . ASP A 1 95 ? 11.438 -22.330 -7.905 1.00 66.00 95 ASP A CA 1
ATOM 761 C C . ASP A 1 95 ? 10.092 -21.785 -8.413 1.00 66.00 95 ASP A C 1
ATOM 763 O O . ASP A 1 95 ? 9.307 -22.518 -9.013 1.00 66.00 95 ASP A O 1
ATOM 767 N N . GLU A 1 96 ? 9.823 -20.489 -8.243 1.00 61.06 96 GLU A N 1
ATOM 768 C CA . GLU A 1 96 ? 8.584 -19.874 -8.708 1.00 61.06 96 GLU A CA 1
ATOM 769 C C . GLU A 1 96 ? 8.712 -19.331 -10.131 1.00 61.06 96 GLU A C 1
ATOM 771 O O . GLU A 1 96 ? 9.678 -18.651 -10.495 1.00 61.06 96 GLU A O 1
ATOM 776 N N . ALA A 1 97 ? 7.683 -19.567 -10.953 1.00 61.28 97 ALA A N 1
ATOM 777 C CA . ALA A 1 97 ? 7.625 -18.945 -12.269 1.00 61.28 97 ALA A CA 1
ATOM 778 C C . ALA A 1 97 ? 7.696 -17.417 -12.129 1.00 61.28 97 ALA A C 1
ATOM 780 O O . ALA A 1 97 ? 7.036 -16.821 -11.279 1.00 61.28 97 ALA A O 1
ATOM 781 N N . SER A 1 98 ? 8.458 -16.760 -13.012 1.00 64.12 98 SER A N 1
ATOM 782 C CA . SER A 1 98 ? 8.792 -15.333 -12.859 1.00 64.12 98 SER A CA 1
ATOM 783 C C . SER A 1 98 ? 7.575 -14.402 -12.763 1.00 64.12 98 SER A C 1
ATOM 785 O O . SER A 1 98 ? 7.698 -13.299 -12.236 1.00 64.12 98 SER A O 1
ATOM 787 N N . LYS A 1 99 ? 6.412 -14.849 -13.253 1.00 63.03 99 LYS A N 1
ATOM 788 C CA . LYS A 1 99 ? 5.102 -14.192 -13.159 1.00 63.03 99 LYS A CA 1
ATOM 789 C C . LYS A 1 99 ? 4.559 -14.048 -11.724 1.00 63.03 99 LYS A C 1
ATOM 791 O O . LYS A 1 99 ? 3.726 -13.184 -11.482 1.00 63.03 99 LYS A O 1
ATOM 796 N N . HIS A 1 100 ? 5.048 -14.851 -10.777 1.00 66.38 100 HIS A N 1
ATOM 797 C CA . HIS A 1 100 ? 4.628 -14.837 -9.368 1.00 66.38 100 HIS A CA 1
ATOM 798 C C . HIS A 1 100 ? 5.443 -13.883 -8.490 1.00 66.38 100 HIS A C 1
ATOM 800 O O . HIS A 1 100 ? 5.145 -13.738 -7.308 1.00 66.38 100 HIS A O 1
ATOM 806 N N . ARG A 1 101 ? 6.444 -13.198 -9.060 1.00 71.56 101 ARG A N 1
ATOM 807 C CA . ARG A 1 101 ? 7.185 -12.159 -8.341 1.00 71.56 101 ARG A CA 1
ATOM 808 C C . ARG A 1 101 ? 6.237 -11.051 -7.906 1.00 71.56 101 ARG A C 1
ATOM 810 O O . ARG A 1 101 ? 5.421 -10.586 -8.703 1.00 71.56 101 ARG A O 1
ATOM 817 N N . SER A 1 102 ? 6.376 -10.604 -6.669 1.00 77.56 102 SER A N 1
ATOM 818 C CA . SER A 1 102 ? 5.585 -9.509 -6.123 1.00 77.56 102 SER A CA 1
ATOM 819 C C . SER A 1 102 ? 6.400 -8.687 -5.145 1.00 77.56 102 SER A C 1
ATOM 821 O O . SER A 1 102 ? 7.361 -9.180 -4.555 1.00 77.56 102 SER A O 1
ATOM 823 N N . ILE A 1 103 ? 5.988 -7.442 -4.957 1.00 79.44 103 ILE A N 1
ATOM 824 C CA . ILE A 1 103 ? 6.401 -6.648 -3.814 1.00 79.44 103 ILE A CA 1
ATOM 825 C C . ILE A 1 103 ? 5.201 -6.403 -2.911 1.00 79.44 103 ILE A C 1
ATOM 827 O O . ILE A 1 103 ? 4.090 -6.164 -3.391 1.00 79.44 103 ILE A O 1
ATOM 831 N N . THR A 1 104 ? 5.448 -6.500 -1.614 1.00 82.19 104 THR A N 1
ATOM 832 C CA . THR A 1 104 ? 4.470 -6.272 -0.568 1.00 82.19 104 THR A CA 1
ATOM 833 C C . THR A 1 104 ? 5.010 -5.232 0.397 1.00 82.19 104 THR A C 1
ATOM 835 O O . THR A 1 104 ? 6.133 -5.344 0.880 1.00 82.19 104 THR A O 1
ATOM 838 N N . PHE A 1 105 ? 4.202 -4.227 0.689 1.00 82.50 105 PHE A N 1
ATOM 839 C CA . PHE A 1 105 ? 4.452 -3.247 1.743 1.00 82.50 105 PHE A CA 1
ATOM 840 C C . PHE A 1 105 ? 3.142 -2.976 2.466 1.00 82.50 105 PHE A C 1
ATOM 842 O O . PHE A 1 105 ? 2.068 -3.217 1.911 1.00 82.50 105 PHE A O 1
ATOM 849 N N . GLY A 1 106 ? 3.208 -2.532 3.714 1.00 82.25 106 GLY A N 1
ATOM 850 C CA . GLY A 1 106 ? 2.015 -2.443 4.543 1.00 82.25 106 GLY A CA 1
ATOM 851 C C . GLY A 1 106 ? 2.094 -1.394 5.629 1.00 82.25 106 GLY A C 1
ATOM 852 O O . GLY A 1 106 ? 3.035 -0.609 5.706 1.00 82.25 106 GLY A O 1
ATOM 853 N N . PHE A 1 107 ? 1.056 -1.372 6.445 1.00 79.62 107 PHE A N 1
ATOM 854 C CA . PHE A 1 107 ? 0.898 -0.488 7.586 1.00 79.62 107 PHE A CA 1
ATOM 855 C C . PHE A 1 107 ? 0.047 -1.181 8.649 1.00 79.62 107 PHE A C 1
ATOM 857 O O . PHE A 1 107 ? -0.799 -2.023 8.331 1.00 79.62 107 PHE A O 1
ATOM 864 N N . THR A 1 108 ? 0.273 -0.834 9.910 1.00 82.06 108 THR A N 1
ATOM 865 C CA . THR A 1 108 ? -0.633 -1.183 11.001 1.00 82.06 108 THR A CA 1
ATOM 866 C C . THR A 1 108 ? -1.701 -0.114 11.139 1.00 82.06 108 THR A C 1
ATOM 868 O O . THR A 1 108 ? -1.493 1.069 10.845 1.00 82.06 108 THR A O 1
ATOM 871 N N . VAL A 1 109 ? -2.870 -0.568 11.559 1.00 78.19 109 VAL A N 1
ATOM 872 C CA . VAL A 1 109 ? -4.044 0.250 11.797 1.00 78.19 109 VAL A CA 1
ATOM 873 C C . VAL A 1 109 ? -4.449 0.044 13.241 1.00 78.19 109 VAL A C 1
ATOM 875 O O . VAL A 1 109 ? -4.667 -1.093 13.650 1.00 78.19 109 VAL A O 1
ATOM 878 N N . ASP A 1 110 ? -4.544 1.142 13.979 1.00 78.62 110 ASP A N 1
ATOM 879 C CA . ASP A 1 110 ? -5.089 1.196 15.330 1.00 78.62 110 ASP A CA 1
ATOM 880 C C . ASP A 1 110 ? -6.254 2.193 15.331 1.00 78.62 110 ASP A C 1
ATOM 882 O O . ASP A 1 110 ? -6.080 3.419 15.300 1.00 78.62 110 ASP A O 1
ATOM 886 N N . LYS A 1 111 ? -7.464 1.642 15.224 1.00 72.19 111 LYS A N 1
ATOM 887 C CA . LYS A 1 111 ? -8.715 2.393 15.217 1.00 72.19 111 LYS A CA 1
ATOM 888 C C . LYS A 1 111 ? -9.196 2.585 16.641 1.00 72.19 111 LYS A C 1
ATOM 890 O O . LYS A 1 111 ? -9.281 1.634 17.409 1.00 72.19 111 LYS A O 1
ATOM 895 N N . VAL A 1 112 ? -9.690 3.785 16.928 1.00 67.81 112 VAL A N 1
ATOM 896 C CA . VAL A 1 112 ? -10.431 4.016 18.172 1.00 67.81 112 VAL A CA 1
ATOM 897 C C . VAL A 1 112 ? -11.845 3.429 18.094 1.00 67.81 112 VAL A C 1
ATOM 899 O O . VAL A 1 112 ? -12.357 2.909 19.078 1.00 67.81 112 VAL A O 1
ATOM 902 N N . ASN A 1 113 ? -12.456 3.434 16.900 1.00 63.59 113 ASN A N 1
ATOM 903 C CA . ASN A 1 113 ? -13.775 2.852 16.651 1.00 63.59 113 ASN A CA 1
ATOM 904 C C . ASN A 1 113 ? -13.765 1.970 15.387 1.00 63.59 113 ASN A C 1
ATOM 906 O O . ASN A 1 113 ? -13.175 2.377 14.384 1.00 63.59 113 ASN A O 1
ATOM 910 N N . PRO A 1 114 ? -14.441 0.803 15.373 1.00 58.69 114 PRO A N 1
ATOM 911 C CA . PRO A 1 114 ? -14.317 -0.171 14.281 1.00 58.69 114 PRO A CA 1
ATOM 912 C C . PRO A 1 114 ? -14.848 0.332 12.927 1.00 58.69 114 PRO A C 1
ATOM 914 O O . PRO A 1 114 ? -14.427 -0.146 11.875 1.00 58.69 114 PRO A O 1
ATOM 917 N N . ASP A 1 115 ? -15.743 1.323 12.938 1.00 56.00 115 ASP A N 1
ATOM 918 C CA . ASP A 1 115 ? -16.285 1.967 11.743 1.00 56.00 115 ASP A CA 1
ATOM 919 C C . ASP A 1 115 ? -16.740 3.390 12.076 1.00 56.00 115 ASP A C 1
ATOM 921 O O . ASP A 1 115 ? -17.575 3.609 12.952 1.00 56.00 115 ASP A O 1
ATOM 925 N N . THR A 1 116 ? -16.202 4.370 11.364 1.00 48.78 116 THR A N 1
ATOM 926 C CA . THR A 1 116 ? -16.538 5.782 11.554 1.00 48.78 116 THR A CA 1
ATOM 927 C C . THR A 1 116 ? -17.103 6.436 10.296 1.00 48.78 116 THR A C 1
ATOM 929 O O . THR A 1 116 ? -17.272 7.653 10.278 1.00 48.78 116 THR A O 1
ATOM 932 N N . THR A 1 117 ? -17.333 5.678 9.217 1.00 48.97 117 THR A N 1
ATOM 933 C CA . THR A 1 117 ? -17.696 6.250 7.904 1.00 48.97 117 THR A CA 1
ATOM 934 C C . THR A 1 117 ? -19.153 6.025 7.505 1.00 48.97 117 THR A C 1
ATOM 936 O O . THR A 1 117 ? -19.535 6.402 6.400 1.00 48.97 117 THR A O 1
ATOM 939 N N . ALA A 1 118 ? -19.982 5.426 8.373 1.00 38.75 118 ALA A N 1
ATOM 940 C CA . ALA A 1 118 ? -21.398 5.078 8.138 1.00 38.75 118 ALA A CA 1
ATOM 941 C C . ALA A 1 118 ? -21.659 4.158 6.921 1.00 38.75 118 ALA A C 1
ATOM 943 O O . ALA A 1 118 ? -22.752 3.616 6.746 1.00 38.75 118 ALA A O 1
ATOM 944 N N . ASN A 1 119 ? -20.647 3.921 6.090 1.00 51.06 119 ASN A N 1
ATOM 945 C CA . ASN A 1 119 ? -20.671 3.060 4.933 1.00 51.06 119 ASN A CA 1
ATOM 946 C C . ASN A 1 119 ? -20.045 1.729 5.335 1.00 51.06 119 ASN A C 1
ATOM 948 O O . ASN A 1 119 ? -18.922 1.407 4.957 1.00 51.06 119 ASN A O 1
ATOM 952 N N . THR A 1 120 ? -20.817 0.949 6.092 1.00 54.12 120 THR A N 1
ATOM 953 C CA . THR A 1 120 ? -20.451 -0.319 6.756 1.00 54.12 120 THR A CA 1
ATOM 954 C C . THR A 1 120 ? -19.742 -1.365 5.883 1.00 54.12 120 THR A C 1
ATOM 956 O O . THR A 1 120 ? -19.378 -2.442 6.352 1.00 54.12 120 THR A O 1
ATOM 959 N N . LYS A 1 121 ? -19.576 -1.127 4.583 1.00 62.84 121 LYS A N 1
ATOM 960 C CA . LYS A 1 121 ? -19.016 -2.059 3.606 1.00 62.84 121 LYS A CA 1
ATOM 961 C C . LYS A 1 121 ? -17.531 -1.830 3.317 1.00 62.84 121 LYS A C 1
ATOM 963 O O . LYS A 1 121 ? -16.881 -2.793 2.899 1.00 62.84 121 LYS A O 1
ATOM 968 N N . ARG A 1 122 ? -16.994 -0.611 3.475 1.00 67.62 122 ARG A N 1
ATOM 969 C CA . ARG A 1 122 ? -15.609 -0.299 3.076 1.00 67.62 122 ARG A CA 1
ATOM 970 C C . ARG A 1 122 ? -14.895 0.649 4.034 1.00 67.62 122 ARG A C 1
ATOM 972 O O . ARG A 1 122 ? -15.456 1.675 4.385 1.00 67.62 122 ARG A O 1
ATOM 979 N N . ASP A 1 123 ? -13.633 0.347 4.323 1.00 70.56 123 ASP A N 1
ATOM 980 C CA . ASP A 1 123 ? -12.708 1.299 4.942 1.00 70.56 123 ASP A CA 1
ATOM 981 C C . ASP A 1 123 ? -12.086 2.175 3.851 1.00 70.56 123 ASP A C 1
ATOM 983 O O . ASP A 1 123 ? -11.756 1.673 2.772 1.00 70.56 123 ASP A O 1
ATOM 987 N N . GLN A 1 124 ? -11.939 3.476 4.114 1.00 77.50 124 GLN A N 1
ATOM 988 C CA . GLN A 1 124 ? -11.300 4.418 3.196 1.00 77.50 124 GLN A CA 1
ATOM 989 C C . GLN A 1 124 ? -10.141 5.152 3.863 1.00 77.50 124 GLN A C 1
ATOM 991 O O . GLN A 1 124 ? -10.287 5.716 4.945 1.00 77.50 124 GLN A O 1
ATOM 996 N N . TYR A 1 125 ? -9.010 5.208 3.168 1.00 80.00 125 TYR A N 1
ATOM 997 C CA . TYR A 1 125 ? -7.836 5.969 3.583 1.00 80.00 125 TYR A CA 1
ATOM 998 C C . TYR A 1 125 ? -7.168 6.628 2.380 1.00 80.00 125 TYR A C 1
ATOM 1000 O O . TYR A 1 125 ? -7.431 6.295 1.222 1.00 80.00 125 TYR A O 1
ATOM 1008 N N . MET A 1 126 ? -6.298 7.587 2.657 1.00 85.69 126 MET A N 1
ATOM 1009 C CA . MET A 1 126 ? -5.396 8.178 1.683 1.00 85.69 126 MET A CA 1
ATOM 1010 C C . MET A 1 126 ? -4.017 7.549 1.860 1.00 85.69 126 MET A C 1
ATOM 1012 O O . MET A 1 126 ? -3.498 7.517 2.970 1.00 85.69 126 MET A O 1
ATOM 1016 N N . ALA A 1 127 ? -3.407 7.070 0.781 1.00 88.56 127 ALA A N 1
ATOM 1017 C CA . ALA A 1 127 ? -2.007 6.670 0.770 1.00 88.56 127 ALA A CA 1
ATOM 1018 C C . ALA A 1 127 ? -1.192 7.697 -0.015 1.00 88.56 127 ALA A C 1
ATOM 1020 O O . ALA A 1 127 ? -1.546 8.087 -1.130 1.00 88.56 127 ALA A O 1
ATOM 1021 N N . HIS A 1 128 ? -0.091 8.131 0.579 1.00 91.19 128 HIS A N 1
ATOM 1022 C CA . HIS A 1 128 ? 0.931 8.939 -0.056 1.00 91.19 128 HIS A CA 1
ATOM 1023 C C . HIS A 1 128 ? 2.149 8.056 -0.309 1.00 91.19 128 HIS A C 1
ATOM 1025 O O . HIS A 1 128 ? 2.746 7.535 0.629 1.00 91.19 128 HIS A O 1
ATOM 1031 N N . LEU A 1 129 ? 2.487 7.879 -1.580 1.00 91.94 129 LEU A N 1
ATOM 1032 C CA . LEU A 1 129 ? 3.654 7.149 -2.054 1.00 91.94 129 LEU A CA 1
ATOM 1033 C C . LEU A 1 129 ? 4.694 8.173 -2.488 1.00 91.94 129 LEU A C 1
ATOM 1035 O O . LEU A 1 129 ? 4.414 9.008 -3.350 1.00 91.94 129 LEU A O 1
ATOM 1039 N N . ARG A 1 130 ? 5.883 8.121 -1.901 1.00 93.00 130 ARG A N 1
ATOM 1040 C CA . ARG A 1 130 ? 6.982 9.038 -2.192 1.00 93.00 130 ARG A CA 1
ATOM 1041 C C . ARG A 1 130 ? 8.175 8.253 -2.717 1.00 93.00 130 ARG A C 1
ATOM 1043 O O . ARG A 1 130 ? 8.480 7.194 -2.190 1.00 93.00 130 ARG A O 1
ATOM 1050 N N . PHE A 1 131 ? 8.825 8.796 -3.740 1.00 92.75 131 PHE A N 1
ATOM 1051 C CA . PHE A 1 131 ? 9.972 8.220 -4.436 1.00 92.75 131 PHE A CA 1
ATOM 1052 C C . PHE A 1 131 ? 11.048 9.304 -4.547 1.00 92.75 131 PHE A C 1
ATOM 1054 O O . PHE A 1 131 ? 11.014 10.140 -5.453 1.00 92.75 131 PHE A O 1
ATOM 1061 N N . ASP A 1 132 ? 11.984 9.350 -3.599 1.00 91.25 132 ASP A N 1
ATOM 1062 C CA . ASP A 1 132 ? 12.947 10.457 -3.487 1.00 91.25 132 ASP A CA 1
ATOM 1063 C C . ASP A 1 132 ? 13.831 10.627 -4.731 1.00 91.25 132 ASP A C 1
ATOM 1065 O O . ASP A 1 132 ? 14.154 11.758 -5.121 1.00 91.25 132 ASP A O 1
ATOM 1069 N N . GLN A 1 133 ? 14.154 9.517 -5.395 1.00 88.81 133 GLN A N 1
ATOM 1070 C CA . GLN A 1 133 ? 14.938 9.481 -6.632 1.00 88.81 133 GLN A CA 1
ATOM 1071 C C . GLN A 1 133 ? 14.089 9.716 -7.899 1.00 88.81 133 GLN A C 1
ATOM 1073 O O . GLN A 1 133 ? 14.624 9.777 -9.003 1.00 88.81 133 GLN A O 1
ATOM 1078 N N . GLY A 1 134 ? 12.773 9.912 -7.759 1.00 88.12 134 GLY A N 1
ATOM 1079 C CA . GLY A 1 134 ? 11.831 9.948 -8.880 1.00 88.12 134 GLY A CA 1
ATOM 1080 C C . GLY A 1 134 ? 11.498 8.550 -9.400 1.00 88.12 134 GLY A C 1
ATOM 1081 O O . GLY A 1 134 ? 11.715 7.555 -8.716 1.00 88.12 134 GLY A O 1
ATOM 1082 N N . PHE A 1 135 ? 10.933 8.472 -10.605 1.00 88.00 135 PHE A N 1
ATOM 1083 C CA . PHE A 1 135 ? 10.411 7.214 -11.160 1.00 88.00 135 PHE A CA 1
ATOM 1084 C C . PHE A 1 135 ? 11.410 6.451 -12.044 1.00 88.00 135 PHE A C 1
ATOM 1086 O O . PHE A 1 135 ? 11.099 5.363 -12.518 1.00 88.00 135 PHE A O 1
ATOM 1093 N N . GLY A 1 136 ? 12.615 6.988 -12.263 1.00 84.31 136 GLY A N 1
ATOM 1094 C CA . GLY A 1 136 ? 13.601 6.378 -13.159 1.00 84.31 136 GLY A CA 1
ATOM 1095 C C . GLY A 1 136 ? 13.044 6.179 -14.574 1.00 84.31 136 GLY A C 1
ATOM 1096 O O . GLY A 1 136 ? 12.452 7.095 -15.141 1.00 84.31 136 GLY A O 1
ATOM 1097 N N . ASP A 1 137 ? 13.209 4.970 -15.115 1.00 84.62 137 ASP A N 1
ATOM 1098 C CA . ASP A 1 137 ? 12.838 4.624 -16.495 1.00 84.62 137 ASP A CA 1
ATOM 1099 C C . ASP A 1 137 ? 11.363 4.226 -16.680 1.00 84.62 137 ASP A C 1
ATOM 1101 O O . ASP A 1 137 ? 10.955 3.883 -17.793 1.00 84.62 137 ASP A O 1
ATOM 1105 N N . ILE A 1 138 ? 10.546 4.223 -15.618 1.00 87.44 138 ILE A N 1
ATOM 1106 C CA . ILE A 1 138 ? 9.124 3.900 -15.768 1.00 87.44 138 ILE A CA 1
ATOM 1107 C C . ILE A 1 138 ? 8.299 5.142 -16.094 1.00 87.44 138 ILE A C 1
ATOM 1109 O O . ILE A 1 138 ? 8.459 6.218 -15.520 1.00 87.44 138 ILE A O 1
ATOM 1113 N N . THR A 1 139 ? 7.358 4.971 -17.014 1.00 87.19 139 THR A N 1
ATOM 1114 C CA . THR A 1 139 ? 6.365 5.997 -17.341 1.00 87.19 139 THR A CA 1
ATOM 1115 C C . THR A 1 139 ? 5.330 6.136 -16.224 1.00 87.19 139 THR A C 1
ATOM 1117 O O . THR A 1 139 ? 5.075 5.202 -15.459 1.00 87.19 139 THR A O 1
ATOM 1120 N N . MET A 1 140 ? 4.667 7.292 -16.177 1.00 84.12 140 MET A N 1
ATOM 1121 C CA . MET A 1 140 ? 3.550 7.536 -15.257 1.00 84.12 140 MET A CA 1
ATOM 1122 C C . MET A 1 140 ? 2.426 6.507 -15.414 1.00 84.12 140 MET A C 1
ATOM 1124 O O . MET A 1 140 ? 1.880 6.040 -14.419 1.00 84.12 140 MET A O 1
ATOM 1128 N N . ASP A 1 141 ? 2.118 6.102 -16.648 1.00 84.44 141 ASP A N 1
ATOM 1129 C CA . ASP A 1 141 ? 1.081 5.101 -16.916 1.00 84.44 141 ASP A CA 1
ATOM 1130 C C . ASP A 1 141 ? 1.475 3.720 -16.385 1.00 84.44 141 ASP A C 1
ATOM 1132 O O . ASP A 1 141 ? 0.640 3.001 -15.838 1.00 84.44 141 ASP A O 1
ATOM 1136 N N . GLN A 1 142 ? 2.757 3.355 -16.480 1.00 87.19 142 GLN A N 1
ATOM 1137 C CA . GLN A 1 142 ? 3.269 2.114 -15.895 1.00 87.19 142 GLN A CA 1
ATOM 1138 C C . GLN A 1 142 ? 3.219 2.151 -14.366 1.00 87.19 142 GLN A C 1
ATOM 1140 O O . GLN A 1 142 ? 2.784 1.175 -13.755 1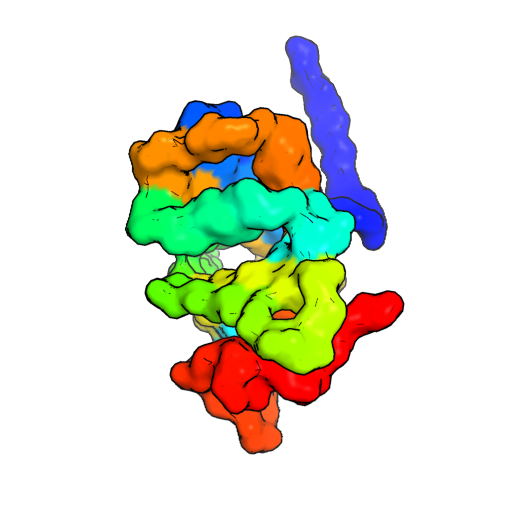.00 87.19 142 GLN A O 1
ATOM 1145 N N . LEU A 1 143 ? 3.611 3.270 -13.746 1.00 89.06 143 LEU A N 1
ATOM 1146 C CA . LEU A 1 143 ? 3.485 3.464 -12.300 1.00 89.06 143 LEU A CA 1
ATOM 1147 C C . LEU A 1 143 ? 2.023 3.343 -11.859 1.00 89.06 143 LEU A C 1
ATOM 1149 O O . LEU A 1 143 ? 1.703 2.625 -10.910 1.00 89.06 143 LEU A O 1
ATOM 1153 N N . TRP A 1 144 ? 1.125 4.012 -12.577 1.00 87.44 144 TRP A N 1
ATOM 1154 C CA . TRP A 1 144 ? -0.295 3.993 -12.275 1.00 87.44 144 TRP A CA 1
ATOM 1155 C C . TRP A 1 144 ? -0.906 2.600 -12.454 1.00 87.44 144 TRP A C 1
ATOM 1157 O O . TRP A 1 144 ? -1.668 2.164 -11.594 1.00 87.44 144 TRP A O 1
ATOM 1167 N N . ALA A 1 145 ? -0.510 1.850 -13.486 1.00 85.19 145 ALA A N 1
ATOM 1168 C CA . ALA A 1 145 ? -0.919 0.458 -13.665 1.00 85.19 145 ALA A CA 1
ATOM 1169 C C . ALA A 1 145 ? -0.470 -0.434 -12.493 1.00 85.19 145 ALA A C 1
ATOM 1171 O O . ALA A 1 145 ? -1.263 -1.237 -11.998 1.00 85.19 145 ALA A O 1
ATOM 1172 N N . CYS A 1 146 ? 0.756 -0.251 -11.985 1.00 87.62 146 CYS A N 1
ATOM 1173 C CA . CYS A 1 146 ? 1.232 -0.954 -10.790 1.00 87.62 146 CYS A CA 1
ATOM 1174 C C . CYS A 1 146 ? 0.357 -0.649 -9.563 1.00 87.62 146 CYS A C 1
ATOM 1176 O O . CYS A 1 146 ? -0.042 -1.563 -8.843 1.00 87.62 146 CYS A O 1
ATOM 1178 N N . ILE A 1 147 ? 0.035 0.630 -9.348 1.00 89.12 147 ILE A N 1
ATOM 1179 C CA . ILE A 1 147 ? -0.763 1.112 -8.213 1.00 89.12 147 ILE A CA 1
ATOM 1180 C C . ILE A 1 147 ? -2.218 0.632 -8.302 1.00 89.12 147 ILE A C 1
ATOM 1182 O O . ILE A 1 147 ? -2.759 0.132 -7.320 1.00 89.12 147 ILE A O 1
ATOM 1186 N N . GLN A 1 148 ? -2.855 0.733 -9.471 1.00 85.19 148 GLN A N 1
ATOM 1187 C CA . GLN A 1 148 ? -4.213 0.220 -9.687 1.00 85.19 148 GLN A CA 1
ATOM 1188 C C . GLN A 1 148 ? -4.287 -1.305 -9.588 1.00 85.19 148 GLN A C 1
ATOM 1190 O O . GLN A 1 148 ? -5.316 -1.851 -9.193 1.00 85.19 148 GLN A O 1
ATOM 1195 N N . GLY A 1 149 ? -3.201 -1.983 -9.957 1.00 80.50 149 GLY A N 1
ATOM 1196 C CA . GLY A 1 149 ? -3.042 -3.425 -9.855 1.00 80.50 149 GLY A CA 1
ATOM 1197 C C . GLY A 1 149 ? -2.771 -3.945 -8.450 1.00 80.50 149 GLY A C 1
ATOM 1198 O O . GLY A 1 149 ? -2.781 -5.164 -8.253 1.00 80.50 149 GLY A O 1
ATOM 1199 N N . ALA A 1 150 ? -2.508 -3.057 -7.489 1.00 81.31 150 ALA A N 1
ATOM 1200 C CA . ALA A 1 150 ? -2.257 -3.442 -6.114 1.00 81.31 150 ALA A CA 1
ATOM 1201 C C . ALA A 1 150 ? -3.502 -4.112 -5.525 1.00 81.31 150 ALA A C 1
ATOM 1203 O O . ALA A 1 150 ? -4.604 -3.558 -5.535 1.00 81.31 150 ALA A O 1
ATOM 1204 N N . LYS A 1 151 ? -3.324 -5.319 -4.986 1.00 78.06 151 LYS A N 1
ATOM 1205 C CA . LYS A 1 151 ? -4.374 -6.017 -4.245 1.00 78.06 151 LYS A CA 1
ATOM 1206 C C . LYS A 1 151 ? -4.214 -5.683 -2.758 1.00 78.06 151 LYS A C 1
ATOM 1208 O O . LYS A 1 151 ? -3.231 -6.133 -2.165 1.00 78.06 151 LYS A O 1
ATOM 1213 N N . PRO A 1 152 ? -5.131 -4.910 -2.146 1.00 73.38 152 PRO A N 1
ATOM 1214 C CA . PRO A 1 152 ? -5.099 -4.692 -0.711 1.00 73.38 152 PRO A CA 1
ATOM 1215 C C . PRO A 1 152 ? -5.525 -5.969 0.021 1.00 73.38 152 PRO A C 1
ATOM 1217 O O . PRO A 1 152 ? -6.565 -6.554 -0.286 1.00 73.38 152 PRO A O 1
ATOM 1220 N N . VAL A 1 153 ? -4.735 -6.383 1.006 1.00 74.31 153 VAL A N 1
ATOM 1221 C CA . VAL A 1 153 ? -4.997 -7.532 1.878 1.00 74.31 153 VAL A CA 1
ATOM 1222 C C . VAL A 1 153 ? -4.996 -7.046 3.320 1.00 74.31 153 VAL A C 1
ATOM 1224 O O . VAL A 1 153 ? -4.108 -6.293 3.710 1.00 74.31 153 VAL A O 1
ATOM 1227 N N . SER A 1 154 ? -5.979 -7.477 4.107 1.00 75.00 154 SER A N 1
ATOM 1228 C CA . SER A 1 154 ? -6.037 -7.197 5.543 1.00 75.00 154 SER A CA 1
ATOM 1229 C C . SER A 1 154 ? -5.762 -8.472 6.328 1.00 75.00 154 SER A C 1
ATOM 1231 O O . SER A 1 154 ? -6.295 -9.530 5.992 1.00 75.00 154 SER A O 1
ATOM 1233 N N . ILE A 1 155 ? -4.958 -8.355 7.376 1.00 74.62 155 ILE A N 1
ATOM 1234 C CA . ILE A 1 155 ? -4.674 -9.419 8.336 1.00 74.62 155 ILE A CA 1
ATOM 1235 C C . ILE A 1 155 ? -5.293 -9.024 9.664 1.00 74.62 155 ILE A C 1
ATOM 1237 O O . ILE A 1 155 ? -5.029 -7.939 10.181 1.00 74.62 155 ILE A O 1
ATOM 1241 N N . LEU A 1 156 ? -6.138 -9.911 10.181 1.00 74.44 156 LEU A N 1
ATOM 1242 C CA . LEU A 1 156 ? -6.874 -9.708 11.419 1.00 74.44 156 LEU A CA 1
ATOM 1243 C C . LEU A 1 156 ? -6.216 -10.492 12.559 1.00 74.44 156 LEU A C 1
ATOM 1245 O O . LEU A 1 156 ? -5.720 -11.599 12.313 1.00 74.44 156 LEU A O 1
ATOM 1249 N N . PRO A 1 157 ? -6.272 -9.979 13.799 1.00 71.50 157 PRO A N 1
ATOM 1250 C CA . PRO A 1 157 ? -5.873 -10.742 14.971 1.00 71.50 157 PRO A CA 1
ATOM 1251 C C . PRO A 1 157 ? -6.645 -12.062 15.033 1.00 71.50 157 PRO A C 1
ATOM 1253 O O . PRO A 1 157 ? -7.874 -12.086 14.959 1.00 71.50 157 PRO A O 1
ATOM 1256 N N . SER A 1 158 ? -5.927 -13.173 15.152 1.00 67.25 158 SER A N 1
ATOM 1257 C CA . SER A 1 158 ? -6.516 -14.500 15.334 1.00 67.25 158 SER A CA 1
ATOM 1258 C C . SER A 1 158 ? -5.513 -15.432 16.021 1.00 67.25 158 SER A C 1
ATOM 1260 O O . SER A 1 158 ? -4.309 -15.165 15.976 1.00 67.25 158 SER A O 1
ATOM 1262 N N . PRO A 1 159 ? -5.966 -16.513 16.686 1.00 67.38 159 PRO A N 1
ATOM 1263 C CA . PRO A 1 159 ? -5.057 -17.477 17.297 1.00 67.38 159 PRO A CA 1
ATOM 1264 C C . PRO A 1 159 ? -4.042 -18.010 16.275 1.00 67.38 159 PRO A C 1
ATOM 1266 O O . PRO A 1 159 ? -4.428 -18.553 15.244 1.00 67.38 159 PRO A O 1
ATOM 1269 N N . GLY A 1 160 ? -2.747 -17.844 16.560 1.00 64.62 160 GLY A N 1
ATOM 1270 C CA . GLY A 1 160 ? -1.654 -18.248 15.665 1.00 64.62 160 GLY A CA 1
ATOM 1271 C C . GLY A 1 160 ? -1.180 -17.175 14.676 1.00 64.62 160 GLY A C 1
ATOM 1272 O O . GLY A 1 160 ? -0.181 -17.395 14.000 1.00 64.62 160 GLY A O 1
ATOM 1273 N N . VAL A 1 161 ? -1.829 -16.006 14.618 1.00 66.06 161 VAL A N 1
ATOM 1274 C CA . VAL A 1 161 ? -1.371 -14.850 13.833 1.00 66.06 161 VAL A CA 1
ATOM 1275 C C . VAL A 1 161 ? -0.739 -13.823 14.766 1.00 66.06 161 VAL A C 1
ATOM 1277 O O . VAL A 1 161 ? -1.419 -13.221 15.596 1.00 66.06 161 VAL A O 1
ATOM 1280 N N . SER A 1 162 ? 0.570 -13.615 14.621 1.00 70.12 162 SER A N 1
ATOM 1281 C CA . SER A 1 162 ? 1.279 -12.539 15.316 1.00 70.12 162 SER A CA 1
ATOM 1282 C C . SER A 1 162 ? 1.149 -11.230 14.538 1.00 70.12 162 SER A C 1
ATOM 1284 O O . SER A 1 162 ? 1.553 -11.152 13.378 1.00 70.12 162 SER A O 1
ATOM 1286 N N . MET A 1 163 ? 0.618 -10.197 15.197 1.00 71.88 163 MET A N 1
ATOM 1287 C CA . MET A 1 163 ? 0.478 -8.841 14.644 1.00 71.88 163 MET A CA 1
ATOM 1288 C C . MET A 1 163 ? 1.802 -8.060 14.608 1.00 71.88 163 MET A C 1
ATOM 1290 O O . MET A 1 163 ? 1.848 -6.969 14.043 1.00 71.88 163 MET A O 1
ATOM 1294 N N . ASP A 1 164 ? 2.869 -8.632 15.166 1.00 69.06 164 ASP A N 1
ATOM 1295 C CA . ASP A 1 164 ? 4.235 -8.104 15.089 1.00 69.06 164 ASP A CA 1
ATOM 1296 C C . ASP A 1 164 ? 5.053 -8.782 13.981 1.00 69.06 164 ASP A C 1
ATOM 1298 O O . ASP A 1 164 ? 6.210 -8.433 13.753 1.00 69.06 164 ASP A O 1
ATOM 1302 N N . CYS A 1 165 ? 4.479 -9.777 13.296 1.00 61.94 165 CYS A N 1
ATOM 1303 C CA . CYS A 1 165 ? 5.213 -10.549 12.308 1.00 61.94 165 CYS A CA 1
ATOM 1304 C C . CYS A 1 165 ? 5.209 -9.902 10.920 1.00 61.94 165 CYS A C 1
ATOM 1306 O O . CYS A 1 165 ? 4.230 -9.281 10.496 1.00 61.94 165 CYS A O 1
ATOM 1308 N N . ASP A 1 166 ? 6.308 -10.096 10.188 1.00 60.84 166 ASP A N 1
ATOM 1309 C CA . ASP A 1 166 ? 6.403 -9.755 8.775 1.00 60.84 166 ASP A CA 1
ATOM 1310 C C . ASP A 1 166 ? 5.445 -10.636 7.952 1.00 60.84 166 ASP A C 1
ATOM 1312 O O . ASP A 1 166 ? 5.355 -11.857 8.135 1.00 60.84 166 ASP A O 1
ATOM 1316 N N . TYR A 1 167 ? 4.757 -10.011 6.991 1.00 63.59 167 TYR A N 1
ATOM 1317 C CA . TYR A 1 167 ? 3.922 -10.691 6.004 1.00 63.59 167 TYR A CA 1
ATOM 1318 C C . TYR A 1 167 ? 4.672 -11.855 5.358 1.00 63.59 167 TYR A C 1
ATOM 1320 O O . TYR A 1 167 ? 4.080 -12.898 5.099 1.00 63.59 167 TYR A O 1
ATOM 1328 N N . SER A 1 168 ? 5.970 -11.690 5.103 1.00 58.41 168 SER A N 1
ATOM 1329 C CA . SER A 1 168 ? 6.796 -12.693 4.435 1.00 58.41 168 SER A CA 1
ATOM 1330 C C . SER A 1 168 ? 7.016 -13.979 5.228 1.00 58.41 168 SER A C 1
ATOM 1332 O O . SER A 1 168 ? 7.049 -15.056 4.631 1.00 58.41 168 SER A O 1
ATOM 1334 N N . GLU A 1 169 ? 7.141 -13.863 6.549 1.00 58.31 169 GLU A N 1
ATOM 1335 C CA . GLU A 1 169 ? 7.561 -14.950 7.431 1.00 58.31 169 GLU A CA 1
ATOM 1336 C C . GLU A 1 169 ? 6.364 -15.705 8.004 1.00 58.31 169 GLU A C 1
ATOM 1338 O O . GLU A 1 169 ? 6.395 -16.931 8.079 1.00 58.31 169 GLU A O 1
ATOM 1343 N N . CYS A 1 170 ? 5.286 -14.999 8.357 1.00 57.91 170 CYS A N 1
ATOM 1344 C CA . CYS A 1 170 ? 4.151 -15.632 9.030 1.00 57.91 170 CYS A CA 1
ATOM 1345 C C . CYS A 1 170 ? 2.939 -15.888 8.135 1.00 57.91 170 CYS A C 1
ATOM 1347 O O . CYS A 1 170 ? 2.090 -16.702 8.493 1.00 57.91 170 CYS A O 1
ATOM 1349 N N . ILE A 1 171 ? 2.790 -15.165 7.016 1.00 57.41 171 ILE A N 1
ATOM 1350 C CA . ILE A 1 171 ? 1.477 -15.059 6.353 1.00 57.41 171 ILE A CA 1
ATOM 1351 C C . ILE A 1 171 ? 1.534 -15.299 4.837 1.00 57.41 171 ILE A C 1
ATOM 1353 O O . ILE A 1 171 ? 0.577 -15.816 4.258 1.00 57.41 171 ILE A O 1
ATOM 1357 N N . GLY A 1 172 ? 2.660 -15.012 4.184 1.00 53.62 172 GLY A N 1
ATOM 1358 C CA . GLY A 1 172 ? 2.835 -15.101 2.732 1.00 53.62 172 GLY A CA 1
ATOM 1359 C C . GLY A 1 172 ? 2.712 -16.515 2.152 1.00 53.62 172 GLY A C 1
ATOM 1360 O O . GLY A 1 172 ? 2.497 -16.655 0.945 1.00 53.62 172 GLY A O 1
ATOM 1361 N N . GLU A 1 173 ? 2.816 -17.551 2.992 1.00 46.09 173 GLU A N 1
ATOM 1362 C CA . GLU A 1 173 ? 2.558 -18.950 2.619 1.00 46.09 173 GLU A CA 1
ATOM 1363 C C . GLU A 1 173 ? 1.092 -19.368 2.808 1.00 46.09 173 GLU A C 1
ATOM 1365 O O . GLU A 1 173 ? 0.595 -20.199 2.052 1.00 46.09 173 GLU A O 1
ATOM 1370 N N . PHE A 1 174 ? 0.375 -18.759 3.758 1.00 36.56 174 PHE A N 1
ATOM 1371 C CA . PHE A 1 174 ? -1.023 -19.087 4.071 1.00 36.56 174 PHE A CA 1
ATOM 1372 C C . PHE A 1 174 ? -2.033 -18.263 3.267 1.00 36.56 174 PHE A C 1
ATOM 1374 O O . PHE A 1 174 ? -3.157 -18.707 3.030 1.00 36.56 174 PHE A O 1
ATOM 1381 N N . VAL A 1 175 ? -1.651 -17.069 2.810 1.00 40.62 175 VAL A N 1
ATOM 1382 C CA . VAL A 1 175 ? -2.511 -16.225 1.977 1.00 40.62 175 VAL A CA 1
ATOM 1383 C C . VAL A 1 175 ? -2.260 -16.545 0.508 1.00 40.62 175 VAL A C 1
ATOM 1385 O O . VAL A 1 175 ? -1.483 -15.888 -0.183 1.00 40.62 175 VAL A O 1
ATOM 1388 N N . THR A 1 176 ? -2.986 -17.537 -0.010 1.00 34.53 176 THR A N 1
ATOM 1389 C CA . THR A 1 176 ? -3.289 -17.603 -1.444 1.00 34.53 176 THR A CA 1
ATOM 1390 C C . THR A 1 176 ? -4.066 -16.346 -1.819 1.00 34.53 176 THR A C 1
ATOM 1392 O O . THR A 1 176 ? -5.283 -16.271 -1.648 1.00 34.53 176 THR A O 1
ATOM 1395 N N . VAL A 1 177 ? -3.359 -15.324 -2.306 1.00 33.19 177 VAL A N 1
ATOM 1396 C CA . VAL A 1 177 ? -3.979 -14.165 -2.952 1.00 33.19 177 VAL A CA 1
ATOM 1397 C C . VAL A 1 177 ? -4.771 -14.710 -4.137 1.00 33.19 177 VAL A C 1
ATOM 1399 O O . VAL A 1 177 ? -4.172 -15.196 -5.093 1.00 33.19 177 VAL A O 1
ATOM 1402 N N . GLY A 1 178 ? -6.102 -14.682 -4.019 1.00 30.50 178 GLY A N 1
ATOM 1403 C CA . GLY A 1 178 ? -7.049 -15.374 -4.894 1.00 30.50 178 GLY A CA 1
ATOM 1404 C C . GLY A 1 178 ? -6.670 -15.363 -6.377 1.00 30.50 178 GLY A C 1
ATOM 1405 O O . GLY A 1 178 ? -6.337 -14.303 -6.933 1.00 30.50 178 GLY A O 1
ATOM 1406 N N . TRP A 1 179 ? -6.715 -16.575 -6.937 1.00 25.81 179 TRP A N 1
ATOM 1407 C CA . TRP A 1 179 ? -6.669 -16.909 -8.358 1.00 25.81 179 TRP A CA 1
ATOM 1408 C C . TRP A 1 179 ? -7.706 -16.119 -9.156 1.00 25.81 179 TRP A C 1
ATOM 1410 O O . TRP A 1 179 ? -8.831 -15.931 -8.636 1.00 25.81 179 TRP A O 1
#